Protein AF-A0A3A5ARG4-F1 (afdb_monomer)

Radius of gyration: 26.44 Å; Cα contacts (8 Å, |Δi|>4): 50; chains: 1; bounding box: 58×70×48 Å

Mean predicted aligned error: 15.29 Å

pLDDT: mean 79.71, std 22.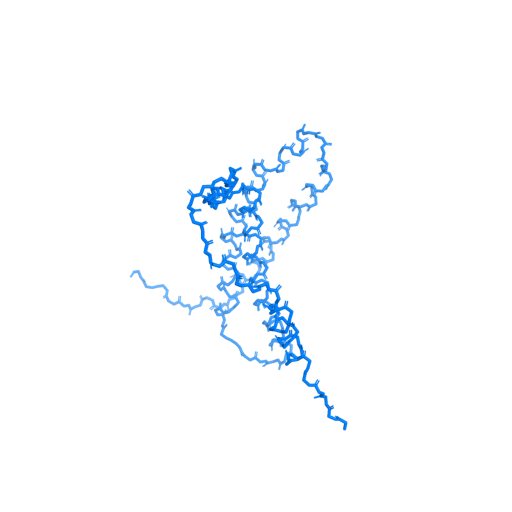42, range [33.16, 98.81]

Foldseek 3Di:
DDDDDPPVVVVVVVVVVPPDDDDDPDDDDDDDPPPDPPPPPPDDQDPVNVLVVLVVLVVVLVVLVVVVVVCVVVVHDDDLCSLQVSLVCCVVSVQVPSVVCCVPPPLVVCVVVVHCVVVSVVVVVVSVVSNVVSVVSNPPPPPPDDDDD

Solvent-accessible surface area (backbone atoms only — not comparable to full-atom values): 9416 Å² total; per-residue (Å²): 136,83,85,74,70,73,68,64,60,57,59,52,50,60,62,64,71,70,75,81,83,79,88,84,86,84,79,81,98,79,87,73,97,72,83,66,84,70,75,75,68,79,69,82,80,45,73,68,56,50,56,53,52,54,49,52,51,55,55,56,46,50,53,49,53,53,54,49,50,56,30,55,76,70,71,49,86,76,66,68,61,72,59,50,54,51,45,50,45,43,49,56,52,42,50,70,40,50,50,42,50,38,64,72,63,49,46,54,54,32,49,76,69,72,41,66,47,71,55,49,57,49,50,55,52,47,52,55,50,50,50,56,52,45,52,55,63,68,69,52,92,74,88,84,72,87,85,74,137

Sequence (149 aa):
MKISDSAATRRNFLIKSGSFVGLAALGGPALLPGCRPQAEKAGEVTATEDLMREHGVLQRLLLIFEDLEGKLNQGTKFAPELLVDPAYLIRTFIQDYHEKLEEDYVFPRFEKAGKLTGLVQVLRRQHEAGRKMIDFLQISPGSNGSGKP

Nearest PDB structures (foldseek):
  6znl-assembly1_n  TM=3.126E-01  e=9.753E+00  Sus scrofa
  5i7d-assembly1_A  TM=2.012E-01  e=7.291E+00  Homo sapiens

Structure (mmCIF, N/CA/C/O backbone):
data_AF-A0A3A5ARG4-F1
#
_entry.id   AF-A0A3A5ARG4-F1
#
loop_
_atom_site.group_PDB
_atom_site.id
_atom_site.type_symbol
_atom_site.label_atom_id
_atom_site.label_alt_id
_atom_site.label_comp_id
_atom_site.label_asym_id
_atom_site.label_entity_id
_atom_site.label_seq_id
_atom_site.pdbx_PDB_ins_code
_atom_site.Cartn_x
_atom_site.Cartn_y
_atom_site.Cartn_z
_atom_site.occupancy
_atom_site.B_iso_or_equiv
_atom_site.auth_seq_id
_atom_site.auth_comp_id
_atom_site.auth_asym_id
_atom_site.auth_atom_id
_atom_site.pdbx_PDB_model_num
ATOM 1 N N . MET A 1 1 ? -20.831 -39.184 19.133 1.00 40.12 1 MET A N 1
ATOM 2 C CA . MET A 1 1 ? -19.858 -39.550 18.082 1.00 40.12 1 MET A CA 1
ATOM 3 C C . MET A 1 1 ? -18.556 -38.827 18.402 1.00 40.12 1 MET A C 1
ATOM 5 O O . MET A 1 1 ? -18.534 -37.607 18.358 1.00 40.12 1 MET A O 1
ATOM 9 N N . LYS A 1 2 ? -17.544 -39.546 18.905 1.00 38.50 2 LYS A N 1
ATOM 10 C CA . LYS A 1 2 ? -16.273 -38.959 19.366 1.00 38.50 2 LYS A CA 1
ATOM 11 C C . LYS A 1 2 ? -15.363 -38.738 18.156 1.00 38.50 2 LYS A C 1
ATOM 13 O O . LYS A 1 2 ? -15.089 -39.695 17.437 1.00 38.50 2 LYS A O 1
ATOM 18 N N . ILE A 1 3 ? -14.917 -37.504 17.934 1.00 44.31 3 ILE A N 1
ATOM 19 C CA . ILE A 1 3 ? -13.908 -37.194 16.916 1.00 44.31 3 ILE A CA 1
ATOM 20 C C . ILE A 1 3 ? -12.563 -37.677 17.463 1.00 44.31 3 ILE A C 1
ATOM 22 O O . ILE A 1 3 ? -12.091 -37.192 18.487 1.00 44.31 3 ILE A O 1
ATOM 26 N N . SER A 1 4 ? -12.019 -38.713 16.827 1.00 48.66 4 SER A N 1
ATOM 27 C CA . SER A 1 4 ? -10.721 -39.292 17.162 1.00 48.66 4 SER A CA 1
ATOM 28 C C . SER A 1 4 ? -9.586 -38.430 16.606 1.00 48.66 4 SER A C 1
ATOM 30 O O . SER A 1 4 ? -9.681 -37.835 15.532 1.00 48.66 4 SER A O 1
ATOM 32 N N . ASP A 1 5 ? -8.524 -38.369 17.394 1.00 55.12 5 ASP A N 1
ATOM 33 C CA . ASP A 1 5 ? -7.408 -37.437 17.366 1.00 55.12 5 ASP A CA 1
ATOM 34 C C . ASP A 1 5 ? -6.474 -37.662 16.153 1.00 55.12 5 ASP A C 1
ATOM 36 O O . ASP A 1 5 ? -5.590 -38.526 16.136 1.00 55.12 5 ASP A O 1
ATOM 40 N N . SER A 1 6 ? -6.671 -36.883 15.085 1.00 57.44 6 SER A N 1
ATOM 41 C CA . SER A 1 6 ? -5.902 -36.977 13.829 1.00 57.44 6 SER A CA 1
ATOM 42 C C . SER A 1 6 ? -4.439 -36.496 13.961 1.00 57.44 6 SER A C 1
ATOM 44 O O . SER A 1 6 ? -3.599 -36.764 13.094 1.00 57.44 6 SER A O 1
ATOM 46 N N . ALA A 1 7 ? -4.094 -35.798 15.048 1.00 52.66 7 ALA A N 1
ATOM 47 C CA . ALA A 1 7 ? -2.738 -35.307 15.302 1.00 52.66 7 ALA A CA 1
ATOM 48 C C . ALA A 1 7 ? -1.809 -36.400 15.871 1.00 52.66 7 ALA A C 1
ATOM 50 O O . ALA A 1 7 ? -0.639 -36.481 15.487 1.00 52.66 7 ALA A O 1
ATOM 51 N N . ALA A 1 8 ? -2.336 -37.294 16.716 1.00 54.31 8 ALA A N 1
ATOM 52 C CA . ALA A 1 8 ? -1.569 -38.382 17.330 1.00 54.31 8 ALA A CA 1
ATOM 53 C C . ALA A 1 8 ? -1.117 -39.442 16.306 1.00 54.31 8 ALA A C 1
ATOM 55 O O . ALA A 1 8 ? -0.016 -39.988 16.399 1.00 54.31 8 ALA A O 1
ATOM 56 N N . THR A 1 9 ? -1.931 -39.681 15.275 1.00 61.66 9 THR A N 1
ATOM 57 C CA . THR A 1 9 ? -1.684 -40.716 14.255 1.00 61.66 9 THR A CA 1
ATOM 58 C C . THR A 1 9 ? -0.527 -40.351 13.312 1.00 61.66 9 THR A C 1
ATOM 60 O O . THR A 1 9 ? 0.252 -41.217 12.917 1.00 61.66 9 THR A O 1
ATOM 63 N N . ARG A 1 10 ? -0.347 -39.058 13.005 1.00 62.28 10 ARG A N 1
ATOM 64 C CA . ARG A 1 10 ? 0.712 -38.574 12.098 1.00 62.28 10 ARG A CA 1
ATOM 65 C C . ARG A 1 10 ? 2.103 -38.577 12.735 1.00 62.28 10 ARG A C 1
ATOM 67 O O . ARG A 1 10 ? 3.063 -38.991 12.091 1.00 62.28 10 ARG A O 1
ATOM 74 N N . ARG A 1 11 ? 2.214 -38.196 14.014 1.00 59.72 11 ARG A N 1
ATOM 75 C CA . ARG A 1 11 ? 3.483 -38.270 14.767 1.00 59.72 11 ARG A CA 1
ATOM 76 C C . ARG A 1 11 ? 3.973 -39.707 14.941 1.00 59.72 11 ARG A C 1
ATOM 78 O O . ARG A 1 11 ? 5.167 -39.960 14.828 1.00 59.72 11 ARG A O 1
ATOM 85 N N . ASN A 1 12 ? 3.059 -40.654 15.147 1.00 56.56 12 ASN A N 1
ATOM 86 C CA . ASN A 1 12 ? 3.428 -42.056 15.342 1.00 56.56 12 ASN A CA 1
ATOM 87 C C . ASN A 1 12 ? 3.890 -42.749 14.046 1.00 56.56 12 ASN A C 1
ATOM 89 O O . ASN A 1 12 ? 4.658 -43.705 14.109 1.00 56.56 12 ASN A O 1
ATOM 93 N N . PHE A 1 13 ? 3.456 -42.265 12.876 1.00 59.94 13 PHE A N 1
ATOM 94 C CA . PHE A 1 13 ? 3.911 -42.777 11.581 1.00 59.94 13 PHE A CA 1
ATOM 95 C C . PHE A 1 13 ? 5.384 -42.436 11.321 1.00 59.94 13 PHE A C 1
ATOM 97 O O . PHE A 1 13 ? 6.140 -43.325 10.952 1.00 59.94 13 PHE A O 1
ATOM 104 N N . LEU A 1 14 ? 5.812 -41.200 11.614 1.00 60.28 14 LEU A N 1
ATOM 105 C CA . LEU A 1 14 ? 7.210 -40.763 11.458 1.00 60.28 14 LEU A CA 1
ATOM 106 C C . LEU A 1 14 ? 8.171 -41.452 12.439 1.00 60.28 14 LEU A C 1
ATOM 108 O O . LEU A 1 14 ? 9.315 -41.729 12.094 1.00 60.28 14 LEU A O 1
ATOM 112 N N . ILE A 1 15 ? 7.702 -41.772 13.648 1.00 57.72 15 ILE A N 1
ATOM 113 C CA . ILE A 1 15 ? 8.504 -42.510 14.634 1.00 57.72 15 ILE A CA 1
ATOM 114 C C . ILE A 1 15 ? 8.635 -43.991 14.238 1.00 57.72 15 ILE A C 1
ATOM 116 O O . ILE A 1 15 ? 9.689 -44.589 14.439 1.00 57.72 15 ILE A O 1
ATOM 120 N N . LYS A 1 16 ? 7.600 -44.585 13.626 1.00 52.56 16 LYS A N 1
ATOM 121 C CA . LYS A 1 16 ? 7.622 -45.993 13.195 1.00 52.56 16 LYS A CA 1
ATOM 122 C C . LYS A 1 16 ? 8.332 -46.233 11.860 1.00 52.56 16 LYS A C 1
ATOM 124 O O . LYS A 1 16 ? 8.833 -47.333 11.659 1.00 52.56 16 LYS A O 1
ATOM 129 N N . SER A 1 17 ? 8.418 -45.244 10.970 1.00 51.88 17 SER A N 1
ATOM 130 C CA . SER A 1 17 ? 9.178 -45.358 9.714 1.00 51.88 17 SER A CA 1
ATOM 131 C C . SER A 1 17 ? 10.675 -45.046 9.863 1.00 51.88 17 SER A C 1
ATOM 133 O O . SER A 1 17 ? 11.446 -45.346 8.958 1.00 51.88 17 SER A O 1
ATOM 135 N N . GLY A 1 18 ? 11.108 -44.511 11.011 1.00 51.50 18 GLY A N 1
ATOM 136 C CA . GLY A 1 18 ? 12.509 -44.171 11.296 1.00 51.50 18 GLY A CA 1
ATOM 137 C C . GLY A 1 18 ? 13.363 -45.288 11.912 1.00 51.50 18 GLY A C 1
ATOM 138 O O . GLY A 1 18 ? 14.484 -45.021 12.331 1.00 51.50 18 GLY A O 1
ATOM 139 N N . SER A 1 19 ? 12.864 -46.524 12.009 1.00 53.44 19 SER A N 1
ATOM 140 C CA . SER A 1 19 ? 13.589 -47.649 12.625 1.00 53.44 19 SER A CA 1
ATOM 141 C C . SER A 1 19 ? 13.842 -48.782 11.633 1.00 53.44 19 SER A C 1
ATOM 143 O O . SER A 1 19 ? 13.309 -49.869 11.800 1.00 53.44 19 SER A O 1
ATOM 145 N N . PHE A 1 20 ? 14.650 -48.530 10.599 1.00 51.03 20 PHE A N 1
ATOM 146 C CA . PHE A 1 20 ? 15.363 -49.569 9.842 1.00 51.03 20 PHE A CA 1
ATOM 147 C C . PHE A 1 20 ? 16.548 -48.954 9.074 1.00 51.03 20 PHE A C 1
ATOM 149 O O . PHE A 1 20 ? 16.446 -48.722 7.881 1.00 51.03 20 PHE A O 1
ATOM 156 N N . VAL A 1 21 ? 17.667 -48.688 9.760 1.00 50.19 21 VAL A N 1
ATOM 157 C CA . VAL A 1 21 ? 19.022 -49.103 9.330 1.00 50.19 21 VAL A CA 1
ATOM 158 C C . VAL A 1 21 ? 19.854 -49.260 10.602 1.00 50.19 21 VAL A C 1
ATOM 160 O O . VAL A 1 21 ? 20.217 -48.289 11.263 1.00 50.19 21 VAL A O 1
ATOM 163 N N . GLY A 1 22 ? 20.093 -50.515 10.973 1.00 44.12 22 GLY A N 1
ATOM 164 C CA . GLY A 1 22 ? 20.964 -50.889 12.074 1.00 44.12 22 GLY A CA 1
ATOM 165 C C . GLY A 1 22 ? 22.445 -50.812 11.697 1.00 44.12 22 GLY A C 1
ATOM 166 O O . GLY A 1 22 ? 22.836 -51.104 10.574 1.00 44.12 22 GLY A O 1
ATOM 167 N N . LEU A 1 23 ? 23.239 -50.422 12.691 1.00 47.75 23 LEU A N 1
ATOM 168 C CA . LEU A 1 23 ? 24.526 -51.002 13.078 1.00 47.75 23 LEU A CA 1
ATOM 169 C C . LEU A 1 23 ? 25.434 -51.556 11.956 1.00 47.75 23 LEU A C 1
ATOM 171 O O . LEU A 1 23 ? 25.442 -52.750 11.674 1.00 47.75 23 LEU A O 1
ATOM 175 N N . ALA A 1 24 ? 26.318 -50.698 11.446 1.00 43.06 24 ALA A N 1
ATOM 176 C CA . ALA A 1 24 ? 27.608 -51.098 10.883 1.00 43.06 24 ALA A CA 1
ATOM 177 C C . ALA A 1 24 ? 28.707 -50.192 11.460 1.00 43.06 24 ALA A C 1
ATOM 179 O O . ALA A 1 24 ? 29.319 -49.382 10.771 1.00 43.06 24 ALA A O 1
ATOM 180 N N . ALA A 1 25 ? 28.923 -50.291 12.772 1.00 47.91 25 ALA A N 1
ATOM 181 C CA . ALA A 1 25 ? 30.177 -49.871 13.377 1.00 47.91 25 ALA A CA 1
ATOM 182 C C . ALA A 1 25 ? 31.100 -51.090 13.359 1.00 47.91 25 ALA A C 1
ATOM 184 O O . ALA A 1 25 ? 30.793 -52.054 14.050 1.00 47.91 25 ALA A O 1
ATOM 185 N N . LEU A 1 26 ? 32.146 -51.062 12.524 1.00 50.12 26 LEU A N 1
ATOM 186 C CA . LEU A 1 26 ? 33.480 -51.662 12.719 1.00 50.12 26 LEU A CA 1
ATOM 187 C C . LEU A 1 26 ? 34.265 -51.575 11.390 1.00 50.12 26 LEU A C 1
ATOM 189 O O . LEU A 1 26 ? 34.184 -52.473 10.557 1.00 50.12 26 LEU A O 1
ATOM 193 N N . GLY A 1 27 ? 35.039 -50.497 11.197 1.00 41.66 27 GLY A N 1
ATOM 194 C CA . GLY A 1 27 ? 36.080 -50.443 10.158 1.00 41.66 27 GLY A CA 1
ATOM 195 C C . GLY A 1 27 ? 36.368 -49.059 9.562 1.00 41.66 27 GLY A C 1
ATOM 196 O O . GLY A 1 27 ? 35.701 -48.673 8.618 1.00 41.66 27 GLY A O 1
ATOM 197 N N . GLY A 1 28 ? 37.388 -48.370 10.095 1.00 42.66 28 GLY A N 1
ATOM 198 C CA . GLY A 1 28 ? 38.364 -47.516 9.379 1.00 42.66 28 GLY A CA 1
ATOM 199 C C . GLY A 1 28 ? 37.901 -46.320 8.508 1.00 42.66 28 GLY A C 1
ATOM 200 O O . GLY A 1 28 ? 37.076 -46.480 7.617 1.00 42.66 28 GLY A O 1
ATOM 201 N N . PRO A 1 29 ? 38.499 -45.117 8.654 1.00 52.31 29 PRO A N 1
ATOM 202 C CA . PRO A 1 29 ? 38.083 -43.920 7.925 1.00 52.31 29 PRO A CA 1
ATOM 203 C C . PRO A 1 29 ? 38.745 -43.860 6.542 1.00 52.31 29 PRO A C 1
ATOM 205 O O . PRO A 1 29 ? 39.853 -43.346 6.413 1.00 52.31 29 PRO A O 1
ATOM 208 N N . ALA A 1 30 ? 38.095 -44.364 5.491 1.00 49.53 30 ALA A N 1
ATOM 209 C CA . ALA A 1 30 ? 38.553 -44.107 4.126 1.00 49.53 30 ALA A CA 1
ATOM 210 C C . ALA A 1 30 ? 37.449 -44.341 3.074 1.00 49.53 30 ALA A C 1
ATOM 212 O O . ALA A 1 30 ? 36.868 -45.416 3.010 1.00 49.53 30 ALA A O 1
ATOM 213 N N . LEU A 1 31 ? 37.280 -43.349 2.186 1.00 50.41 31 LEU A N 1
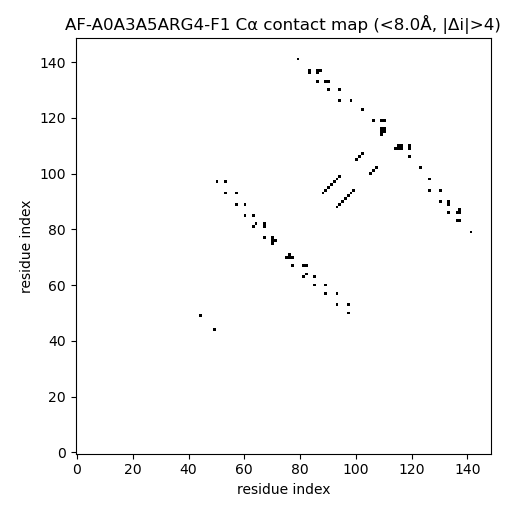ATOM 214 C CA . LEU A 1 31 ? 36.734 -43.458 0.818 1.00 50.41 31 LEU A CA 1
ATOM 215 C C . LEU A 1 31 ? 35.212 -43.349 0.587 1.00 50.41 31 LEU A C 1
ATOM 217 O O . LEU A 1 31 ? 34.641 -44.133 -0.164 1.00 50.41 31 LEU A O 1
ATOM 221 N N . LEU A 1 32 ? 34.584 -42.264 1.055 1.00 49.47 32 LEU A N 1
ATOM 222 C CA . LEU A 1 32 ? 33.483 -41.645 0.295 1.00 49.47 32 LEU A CA 1
ATOM 223 C C . LEU A 1 32 ? 33.924 -40.252 -0.191 1.00 49.47 32 LEU A C 1
ATOM 225 O O . LEU A 1 32 ? 33.884 -39.295 0.588 1.00 49.47 32 LEU A O 1
ATOM 229 N N . PRO A 1 33 ? 34.364 -40.094 -1.455 1.00 50.06 33 PRO A N 1
ATOM 230 C CA . PRO A 1 33 ? 34.658 -38.788 -2.024 1.00 50.06 33 PRO A CA 1
ATOM 231 C C . PRO A 1 33 ? 33.321 -38.128 -2.379 1.00 50.06 33 PRO A C 1
ATOM 233 O O . PRO A 1 33 ? 32.847 -38.229 -3.503 1.00 50.06 33 PRO A O 1
ATOM 236 N N . GLY A 1 34 ? 32.655 -37.512 -1.402 1.00 47.59 34 GLY A N 1
ATOM 237 C CA . GLY A 1 34 ? 31.357 -36.884 -1.669 1.00 47.59 34 GLY A CA 1
ATOM 238 C C . GLY A 1 34 ? 30.710 -36.164 -0.495 1.00 47.59 34 GLY A C 1
ATOM 239 O O . GLY A 1 34 ? 30.124 -35.108 -0.694 1.00 47.59 34 GLY A O 1
ATOM 240 N N . CYS A 1 35 ? 30.872 -36.642 0.740 1.00 44.00 35 CYS A N 1
AT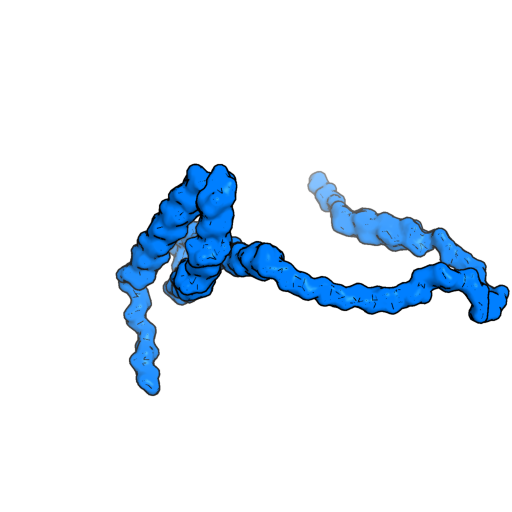OM 241 C CA . CYS A 1 35 ? 30.356 -35.930 1.912 1.00 44.00 35 CYS A CA 1
ATOM 242 C C . CYS A 1 35 ? 31.391 -34.942 2.455 1.00 44.00 35 CYS A C 1
ATOM 244 O O . CYS A 1 35 ? 31.950 -35.123 3.534 1.00 44.00 35 CYS A O 1
ATOM 246 N N . ARG A 1 36 ? 31.627 -33.855 1.715 1.00 51.97 36 ARG A N 1
ATOM 247 C CA . ARG A 1 36 ? 31.951 -32.597 2.393 1.00 51.97 36 ARG A CA 1
ATOM 248 C C . ARG A 1 36 ? 30.622 -32.058 2.921 1.00 51.97 36 ARG A C 1
ATOM 250 O O . ARG A 1 36 ? 29.704 -31.935 2.112 1.00 51.97 36 ARG A O 1
ATOM 257 N N . PRO A 1 37 ? 30.479 -31.724 4.215 1.00 48.28 37 PRO A N 1
ATOM 258 C CA . PRO A 1 37 ? 29.433 -30.802 4.612 1.00 48.28 37 PRO A CA 1
ATOM 259 C C . PRO A 1 37 ? 29.752 -29.491 3.895 1.00 48.28 37 PRO A C 1
ATOM 261 O O . PRO A 1 37 ? 30.601 -28.710 4.324 1.00 48.28 37 PRO A O 1
ATOM 264 N N . GLN A 1 38 ? 29.147 -29.295 2.725 1.00 49.94 38 GLN A N 1
ATOM 265 C CA . GLN A 1 38 ? 29.004 -27.967 2.180 1.00 49.94 38 GLN A CA 1
ATOM 266 C C . GLN A 1 38 ? 28.151 -27.263 3.222 1.00 49.94 38 GLN A C 1
ATOM 268 O O . GLN A 1 38 ? 26.971 -27.566 3.370 1.00 49.94 38 GLN A O 1
ATOM 273 N N . ALA A 1 39 ? 28.781 -26.409 4.025 1.00 51.19 39 ALA A N 1
ATOM 274 C CA . ALA A 1 39 ? 28.043 -25.365 4.695 1.00 51.19 39 ALA A CA 1
ATOM 275 C C . ALA A 1 39 ? 27.301 -24.657 3.563 1.00 51.19 39 ALA A C 1
ATOM 277 O O . ALA A 1 39 ? 27.931 -23.956 2.766 1.00 51.19 39 ALA A O 1
ATOM 278 N N . GLU A 1 40 ? 26.009 -24.956 3.407 1.00 52.84 40 GLU A N 1
ATOM 279 C CA . GLU A 1 40 ? 25.126 -24.145 2.594 1.00 52.84 40 GLU A CA 1
ATOM 280 C C . GLU A 1 40 ? 25.311 -22.747 3.154 1.00 52.84 40 GLU A C 1
ATOM 282 O O . GLU A 1 40 ? 24.912 -22.446 4.281 1.00 52.84 40 GLU A O 1
ATOM 287 N N . LYS A 1 41 ? 26.055 -21.913 2.424 1.00 55.94 41 LYS A N 1
ATOM 288 C CA . LYS A 1 41 ? 26.035 -20.493 2.701 1.00 55.94 41 LYS A CA 1
ATOM 289 C C . LYS A 1 41 ? 24.573 -20.147 2.530 1.00 55.94 41 LYS A C 1
ATOM 291 O O . LYS A 1 41 ? 24.082 -20.278 1.411 1.00 55.94 41 LYS A O 1
ATOM 296 N N . ALA A 1 42 ? 23.895 -19.830 3.634 1.00 58.31 42 ALA A N 1
ATOM 297 C CA . ALA A 1 42 ? 22.556 -19.271 3.596 1.00 58.31 42 ALA A CA 1
ATOM 298 C C . ALA A 1 42 ? 22.562 -18.260 2.447 1.00 58.31 42 ALA A C 1
ATOM 300 O O . ALA A 1 42 ? 23.383 -17.338 2.459 1.00 58.31 42 ALA A O 1
ATOM 301 N N . GLY A 1 43 ? 21.818 -18.581 1.385 1.00 68.31 43 GLY A N 1
ATOM 302 C CA . GLY A 1 43 ? 21.947 -17.901 0.103 1.00 68.31 43 GLY A CA 1
ATOM 303 C C . GLY A 1 43 ? 21.771 -16.403 0.300 1.00 68.31 43 GLY A C 1
ATOM 304 O O . GLY A 1 43 ? 20.964 -15.978 1.127 1.00 68.31 43 GLY A O 1
ATOM 305 N N . GLU A 1 44 ? 22.554 -15.606 -0.422 1.00 83.19 44 GLU A N 1
ATOM 306 C CA . GLU A 1 44 ? 22.344 -14.162 -0.464 1.00 83.19 44 GLU A CA 1
ATOM 307 C C . GLU A 1 44 ? 20.892 -13.897 -0.889 1.00 83.19 44 GLU A C 1
ATOM 309 O O . GLU A 1 44 ? 20.434 -14.423 -1.907 1.00 83.19 44 GLU A O 1
ATOM 314 N N . VAL A 1 45 ? 20.152 -13.148 -0.069 1.00 85.38 45 VAL A N 1
ATOM 315 C CA . VAL A 1 45 ? 18.742 -12.840 -0.332 1.00 85.38 45 VAL A CA 1
ATOM 316 C C . VAL A 1 45 ? 18.680 -12.027 -1.616 1.00 85.38 45 VAL A C 1
ATOM 318 O O . VAL A 1 45 ? 19.296 -10.968 -1.725 1.00 85.38 45 VAL A O 1
ATOM 321 N N . THR A 1 46 ? 17.960 -12.537 -2.613 1.00 92.12 46 THR A N 1
ATOM 322 C CA . THR A 1 46 ? 17.838 -11.831 -3.893 1.00 92.12 46 THR A CA 1
ATOM 323 C C . THR A 1 46 ? 16.956 -10.594 -3.738 1.00 92.12 46 THR A C 1
ATOM 325 O O . THR A 1 46 ? 16.037 -10.593 -2.924 1.00 92.12 46 THR A O 1
ATOM 328 N N . ALA A 1 47 ? 17.154 -9.569 -4.572 1.00 90.44 47 ALA A N 1
ATOM 329 C CA . ALA A 1 47 ? 16.314 -8.366 -4.545 1.00 90.44 47 ALA A CA 1
ATOM 330 C C . ALA A 1 47 ? 14.815 -8.679 -4.717 1.00 90.44 47 ALA A C 1
ATOM 332 O O . ALA A 1 47 ? 13.967 -8.048 -4.101 1.00 90.44 47 ALA A O 1
ATOM 333 N N . THR A 1 48 ? 14.476 -9.680 -5.536 1.00 90.69 48 THR A N 1
ATOM 334 C CA . THR A 1 48 ? 13.084 -10.119 -5.701 1.00 90.69 48 THR A CA 1
ATOM 335 C C . THR A 1 48 ? 12.561 -10.830 -4.456 1.00 90.69 48 THR A C 1
ATOM 337 O O . THR A 1 48 ? 11.406 -10.643 -4.096 1.00 90.69 48 THR A O 1
ATOM 340 N N . GLU A 1 49 ? 13.386 -11.632 -3.783 1.00 93.75 49 GLU A N 1
ATOM 341 C CA . GLU A 1 49 ? 12.990 -12.254 -2.518 1.00 93.75 49 GLU A CA 1
ATOM 342 C C . GLU A 1 49 ? 12.787 -11.205 -1.421 1.00 93.75 49 GLU A C 1
ATOM 344 O O . GLU A 1 49 ? 11.806 -11.291 -0.688 1.00 93.75 49 GLU A O 1
ATOM 349 N N . ASP A 1 50 ? 13.661 -10.202 -1.339 1.00 93.69 50 ASP A N 1
ATOM 350 C CA . ASP A 1 50 ? 13.527 -9.094 -0.393 1.00 93.69 50 ASP A CA 1
ATOM 351 C C . ASP A 1 50 ? 12.224 -8.316 -0.634 1.00 93.69 50 ASP A C 1
ATOM 353 O O . ASP A 1 50 ? 11.408 -8.172 0.276 1.00 93.69 50 ASP A O 1
ATOM 357 N N . LEU A 1 51 ? 11.929 -7.995 -1.899 1.00 93.06 51 LEU A N 1
ATOM 358 C CA . LEU A 1 51 ? 10.666 -7.375 -2.310 1.00 93.06 51 LEU A CA 1
ATOM 359 C C . LEU A 1 51 ? 9.440 -8.212 -1.888 1.00 93.06 51 LEU A C 1
ATOM 361 O O . LEU A 1 51 ? 8.424 -7.684 -1.432 1.00 93.06 51 LEU A O 1
ATOM 365 N N . MET A 1 52 ? 9.522 -9.540 -1.988 1.00 95.38 52 MET A N 1
ATOM 366 C CA . MET A 1 52 ? 8.444 -10.431 -1.541 1.00 95.38 52 MET A CA 1
ATOM 367 C C . MET A 1 52 ? 8.351 -10.548 -0.011 1.00 95.38 52 MET A C 1
ATOM 369 O O . MET A 1 52 ? 7.262 -10.776 0.522 1.00 95.38 52 MET A O 1
ATOM 373 N N . ARG A 1 53 ? 9.453 -10.381 0.727 1.00 95.88 53 ARG A N 1
ATOM 374 C CA . ARG A 1 53 ? 9.425 -10.317 2.198 1.00 95.88 53 ARG A CA 1
ATOM 375 C C . ARG A 1 53 ? 8.715 -9.053 2.675 1.00 95.88 53 ARG A C 1
ATOM 377 O O . ARG A 1 53 ? 7.925 -9.135 3.618 1.00 95.88 53 ARG A O 1
ATOM 384 N N . GLU A 1 54 ? 8.929 -7.932 1.991 1.00 96.25 54 GLU A N 1
ATOM 385 C CA . GLU A 1 54 ? 8.238 -6.660 2.238 1.00 96.25 54 GLU A CA 1
ATOM 386 C C . GLU A 1 54 ? 6.722 -6.787 1.993 1.00 96.25 54 GLU A C 1
ATOM 388 O O . GLU A 1 54 ? 5.926 -6.382 2.844 1.00 96.25 54 GLU A O 1
ATOM 393 N N . HIS A 1 55 ? 6.300 -7.499 0.939 1.00 96.62 55 HIS A N 1
ATOM 394 C CA . HIS A 1 55 ? 4.888 -7.870 0.744 1.00 96.62 55 HIS A CA 1
ATOM 395 C C . HIS A 1 55 ? 4.312 -8.662 1.929 1.00 96.62 55 HIS A C 1
ATOM 397 O O . HIS A 1 55 ? 3.155 -8.478 2.314 1.00 96.62 55 HIS A O 1
ATOM 403 N N . GLY A 1 56 ? 5.113 -9.530 2.550 1.00 97.44 56 GLY A N 1
ATOM 404 C CA . GLY A 1 56 ? 4.711 -10.255 3.754 1.00 97.44 56 GLY A CA 1
ATOM 405 C C . GLY A 1 56 ? 4.435 -9.337 4.953 1.00 97.44 56 GLY A C 1
ATOM 406 O O . GLY A 1 56 ? 3.648 -9.697 5.830 1.00 97.44 56 GLY A O 1
ATOM 407 N N . VAL A 1 57 ? 5.058 -8.157 5.027 1.00 97.56 57 VAL A N 1
ATOM 408 C CA . VAL A 1 57 ? 4.731 -7.143 6.046 1.00 97.56 57 VAL A CA 1
ATOM 409 C C . VAL A 1 57 ? 3.349 -6.559 5.770 1.00 97.56 57 VAL A C 1
ATOM 411 O O . VAL A 1 57 ? 2.507 -6.583 6.666 1.00 97.56 57 VAL A O 1
ATOM 414 N N . LEU A 1 58 ? 3.075 -6.142 4.528 1.00 97.50 58 LEU A N 1
ATOM 415 C CA . LEU A 1 58 ? 1.754 -5.646 4.124 1.00 97.50 58 LEU A CA 1
ATOM 416 C C . LEU A 1 58 ? 0.647 -6.659 4.442 1.00 97.50 58 LEU A C 1
ATOM 418 O O . LEU A 1 58 ? -0.352 -6.301 5.061 1.00 97.50 58 LEU A O 1
ATOM 422 N N . GLN A 1 59 ? 0.846 -7.936 4.103 1.00 98.12 59 GLN A N 1
ATOM 423 C CA . GLN A 1 59 ? -0.133 -8.989 4.392 1.00 98.12 59 GLN A CA 1
ATOM 424 C C . GLN A 1 59 ? -0.473 -9.089 5.884 1.00 98.12 59 GLN A C 1
ATOM 426 O O . GLN A 1 59 ? -1.640 -9.223 6.237 1.00 98.12 59 GLN A O 1
ATOM 431 N N . ARG A 1 60 ? 0.521 -8.986 6.776 1.00 98.19 60 ARG A N 1
ATOM 432 C CA . ARG A 1 60 ? 0.282 -9.035 8.228 1.00 98.19 60 ARG A CA 1
ATOM 433 C C . ARG A 1 60 ? -0.453 -7.801 8.740 1.00 98.19 60 ARG A C 1
ATOM 435 O O . ARG A 1 60 ? -1.257 -7.932 9.654 1.00 98.19 60 ARG A O 1
ATOM 442 N N . LEU A 1 61 ? -0.210 -6.630 8.152 1.00 97.75 61 LEU A N 1
ATOM 443 C CA . LEU A 1 61 ? -0.942 -5.409 8.500 1.00 97.75 61 LEU A CA 1
ATOM 444 C C . LEU A 1 61 ? -2.410 -5.502 8.085 1.00 97.75 61 LEU A C 1
ATOM 446 O O . LEU A 1 61 ? -3.282 -5.116 8.856 1.00 97.75 61 LEU A O 1
ATOM 450 N N . LEU A 1 62 ? -2.696 -6.079 6.916 1.00 97.19 62 LEU A N 1
ATOM 451 C CA . LEU A 1 62 ? -4.070 -6.290 6.454 1.00 97.19 62 LEU A CA 1
ATOM 452 C C . LEU A 1 62 ? -4.871 -7.217 7.380 1.00 97.19 62 LEU A C 1
ATOM 454 O O . LEU A 1 62 ? -6.048 -6.954 7.605 1.00 97.19 62 LEU A O 1
ATOM 458 N N . LEU A 1 63 ? -4.235 -8.219 7.997 1.00 98.25 63 LEU A N 1
ATOM 459 C CA . LEU A 1 63 ? -4.892 -9.066 9.005 1.00 98.25 63 LEU A CA 1
ATOM 460 C C . LEU A 1 63 ? -5.341 -8.279 10.247 1.00 98.25 63 LEU A C 1
ATOM 462 O O . LEU A 1 63 ? -6.331 -8.642 10.878 1.00 98.25 63 LEU A O 1
ATOM 466 N N . ILE A 1 64 ? -4.639 -7.198 10.606 1.00 97.38 64 ILE A N 1
ATOM 467 C CA . ILE A 1 64 ? -5.063 -6.322 11.708 1.00 97.38 64 ILE A CA 1
ATOM 468 C C . ILE A 1 64 ? -6.340 -5.578 11.310 1.00 97.38 64 ILE A C 1
ATOM 470 O O . ILE A 1 64 ? -7.292 -5.545 12.085 1.00 97.38 64 ILE A O 1
ATOM 474 N N . PHE A 1 65 ? -6.395 -5.024 10.096 1.00 96.62 65 PHE A N 1
ATOM 475 C CA . PHE A 1 65 ? -7.596 -4.343 9.604 1.00 96.62 65 PHE A CA 1
ATOM 476 C C . PHE A 1 65 ? -8.797 -5.289 9.474 1.00 96.62 65 PHE A C 1
ATOM 478 O O . PHE A 1 65 ? -9.906 -4.885 9.808 1.00 96.62 65 PHE A O 1
ATOM 485 N N . GLU A 1 66 ? -8.583 -6.542 9.069 1.00 97.88 66 GLU A N 1
ATOM 486 C CA . GLU A 1 66 ? -9.633 -7.570 9.014 1.00 97.88 66 GLU A CA 1
ATOM 487 C C . GLU A 1 66 ? -10.211 -7.881 10.411 1.00 97.88 66 GLU A C 1
ATOM 489 O O . GLU A 1 66 ? -11.428 -7.931 10.599 1.00 97.88 66 GLU A O 1
ATOM 494 N N . ASP A 1 67 ? -9.358 -8.010 11.433 1.00 97.75 67 ASP A N 1
ATOM 495 C CA . ASP A 1 67 ? -9.812 -8.173 12.821 1.00 97.75 67 ASP A CA 1
ATOM 496 C C . ASP A 1 67 ? -10.578 -6.935 13.332 1.00 97.75 67 ASP A C 1
ATOM 498 O O . ASP A 1 67 ? -11.610 -7.060 14.003 1.00 97.75 67 ASP A O 1
ATOM 502 N N . LEU A 1 68 ? -10.119 -5.727 12.984 1.00 96.62 68 LEU A N 1
ATOM 503 C CA . LEU A 1 68 ? -10.812 -4.484 13.334 1.00 96.62 68 LEU A CA 1
ATOM 504 C C . LEU A 1 68 ? -12.173 -4.352 12.651 1.00 96.62 68 LEU A C 1
ATOM 506 O O . LEU A 1 68 ? -13.130 -3.935 13.301 1.00 96.62 68 LEU A O 1
ATOM 510 N N . GLU A 1 69 ? -12.288 -4.737 11.381 1.00 96.88 69 GLU A N 1
ATOM 511 C CA . GLU A 1 69 ? -13.569 -4.813 10.676 1.00 96.88 69 GLU A CA 1
ATOM 512 C C . GLU A 1 69 ? -14.541 -5.737 11.425 1.00 96.88 69 GLU A C 1
ATOM 514 O O . GLU A 1 69 ? -15.684 -5.360 11.703 1.00 96.88 69 GLU A O 1
ATOM 519 N N . GLY A 1 70 ? -14.070 -6.916 11.844 1.00 97.81 70 GLY A N 1
ATOM 520 C CA . GLY A 1 70 ? -14.845 -7.849 12.659 1.00 97.81 70 GLY A CA 1
ATOM 521 C C . GLY A 1 70 ? -15.347 -7.227 13.966 1.00 97.81 70 GLY A C 1
ATOM 522 O O . GLY A 1 70 ? -16.527 -7.362 14.305 1.00 97.81 70 GLY A O 1
ATOM 523 N N . LYS A 1 71 ? -14.484 -6.497 14.683 1.00 97.25 71 LYS A N 1
ATOM 524 C CA . LYS A 1 71 ? -14.849 -5.787 15.922 1.00 97.25 71 LYS A CA 1
ATOM 525 C C . LYS A 1 71 ? -15.857 -4.667 15.676 1.00 97.25 71 LYS A C 1
ATOM 527 O O . LYS A 1 71 ? -16.824 -4.567 16.433 1.00 97.25 71 LYS A O 1
ATOM 532 N N . LEU A 1 72 ? -15.673 -3.871 14.619 1.00 95.56 72 LEU A N 1
ATOM 533 C CA . LEU A 1 72 ? -16.594 -2.799 14.225 1.00 95.56 72 LEU A CA 1
ATOM 534 C C . LEU A 1 72 ? -17.995 -3.345 13.942 1.00 95.56 72 LEU A C 1
ATOM 536 O O . LEU A 1 72 ? -18.970 -2.837 14.494 1.00 95.56 72 LEU A O 1
ATOM 540 N N . ASN A 1 73 ? -18.089 -4.427 13.168 1.00 97.56 73 ASN A N 1
ATOM 541 C CA . ASN A 1 73 ? -19.360 -5.072 12.831 1.00 97.56 73 ASN A CA 1
ATOM 542 C C . ASN A 1 73 ? -20.098 -5.627 14.060 1.00 97.56 73 ASN A C 1
ATOM 544 O O . ASN A 1 73 ? -21.325 -5.707 14.072 1.00 97.56 73 ASN A O 1
ATOM 548 N N . GLN A 1 74 ? -19.361 -5.987 15.113 1.00 97.69 74 GLN A N 1
ATOM 549 C CA . GLN A 1 74 ? -19.915 -6.470 16.381 1.00 97.69 74 GLN A CA 1
ATOM 550 C C . GLN A 1 74 ? -20.192 -5.343 17.391 1.00 97.69 74 GLN A C 1
ATOM 552 O O . GLN A 1 74 ? -20.680 -5.615 18.487 1.00 97.69 74 GLN A O 1
ATOM 557 N N . GLY A 1 75 ? -19.848 -4.089 17.076 1.00 96.88 75 GLY A N 1
ATOM 558 C CA . GLY A 1 75 ? -19.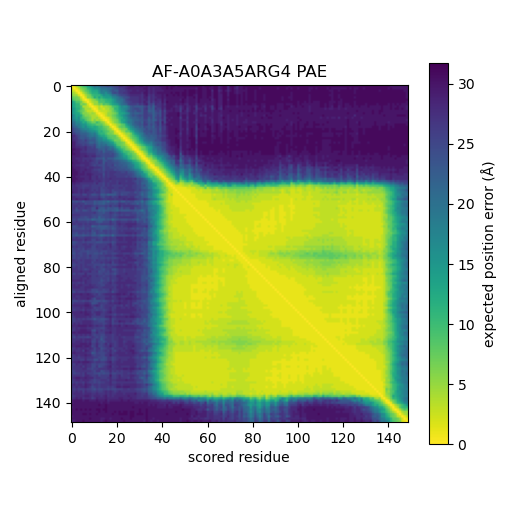901 -2.976 18.029 1.00 96.88 75 GLY A CA 1
ATOM 559 C C . GLY A 1 75 ? -18.898 -3.106 19.184 1.00 96.88 75 GLY A C 1
ATOM 560 O O . GLY A 1 75 ? -19.067 -2.481 20.234 1.00 96.88 75 GLY A O 1
ATOM 561 N N . THR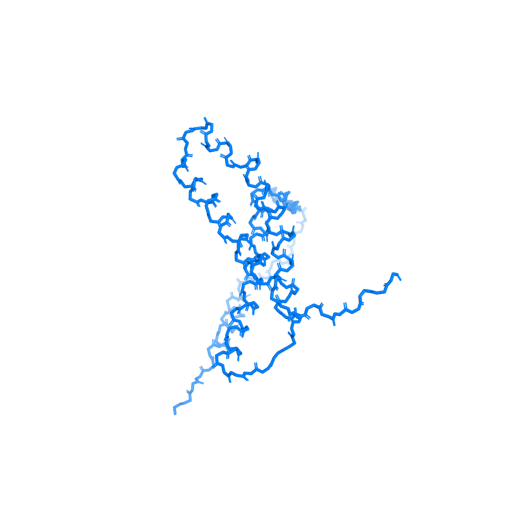 A 1 76 ? -17.858 -3.927 19.015 1.00 97.31 76 THR A N 1
ATOM 562 C CA . THR A 1 76 ? -16.808 -4.130 20.016 1.00 97.31 76 THR A CA 1
ATOM 563 C C . THR A 1 76 ? -15.837 -2.958 19.982 1.00 97.31 76 THR A C 1
ATOM 565 O O . THR A 1 76 ? -15.285 -2.618 18.938 1.00 97.31 76 THR A O 1
ATOM 568 N N . LYS A 1 77 ? -15.599 -2.340 21.142 1.00 95.38 77 LYS A N 1
ATOM 569 C CA . LYS A 1 77 ? -14.627 -1.249 21.268 1.00 95.38 77 LYS A CA 1
ATOM 570 C C . LYS A 1 77 ? -13.198 -1.773 21.139 1.00 95.38 77 LYS A C 1
ATOM 572 O O . LYS A 1 77 ? -12.881 -2.859 21.617 1.00 95.38 77 LYS A O 1
ATOM 577 N N . PHE A 1 78 ? -12.328 -0.953 20.570 1.00 95.25 78 PHE A N 1
ATOM 578 C CA . PHE A 1 78 ? -10.896 -1.207 20.486 1.00 95.25 78 PHE A CA 1
ATOM 579 C C . PHE A 1 78 ? -10.113 0.096 20.654 1.00 95.25 78 PHE A C 1
ATOM 581 O O . PHE A 1 78 ? -10.663 1.190 20.526 1.00 95.25 78 PHE A O 1
ATOM 588 N N . ALA A 1 79 ? -8.836 -0.048 20.989 1.00 94.25 79 ALA A N 1
ATOM 589 C CA . ALA A 1 79 ? -7.891 1.050 21.123 1.00 94.25 79 ALA A CA 1
ATOM 590 C C . ALA A 1 79 ? -7.645 1.711 19.745 1.00 94.25 79 ALA A C 1
ATOM 592 O O . ALA A 1 79 ? -7.334 0.976 18.802 1.00 94.25 79 ALA A O 1
ATOM 593 N N . PRO A 1 80 ? -7.794 3.045 19.589 1.00 91.00 80 PRO A N 1
ATOM 594 C CA . PRO A 1 80 ? -7.595 3.739 18.309 1.00 91.00 80 PRO A CA 1
ATOM 595 C C . PRO A 1 80 ? -6.235 3.468 17.652 1.00 91.00 80 PRO A C 1
ATOM 597 O O . PRO A 1 80 ? -6.136 3.419 16.428 1.00 91.00 80 PRO A O 1
ATOM 600 N N . GLU A 1 81 ? -5.205 3.232 18.460 1.00 92.44 81 GLU A N 1
ATOM 601 C CA . GLU A 1 81 ? -3.835 2.925 18.040 1.00 92.44 81 GLU A CA 1
ATOM 602 C C . GLU A 1 81 ? -3.779 1.678 17.146 1.00 92.44 81 GLU A C 1
ATOM 604 O O . GLU A 1 81 ? -2.990 1.623 16.206 1.00 92.44 81 GLU A O 1
ATOM 609 N N . LEU A 1 82 ? -4.686 0.712 17.352 1.00 93.44 82 LEU A N 1
ATOM 610 C CA . LEU A 1 82 ? -4.769 -0.486 16.510 1.00 93.44 82 LEU A CA 1
ATOM 611 C C . LEU A 1 82 ? -5.149 -0.166 15.059 1.00 93.44 82 LEU A C 1
ATOM 613 O O . LEU A 1 82 ? -4.855 -0.968 14.179 1.00 93.44 82 LEU A O 1
ATOM 617 N N . LEU A 1 83 ? -5.795 0.977 14.806 1.00 93.12 83 LEU A N 1
ATOM 618 C CA . LEU A 1 83 ? -6.093 1.466 13.459 1.00 93.12 83 LEU A CA 1
ATOM 619 C C . LEU A 1 83 ? -4.983 2.395 12.945 1.00 93.12 83 LEU A C 1
ATOM 621 O O . LEU A 1 83 ? -4.579 2.295 11.786 1.00 93.12 83 LEU A O 1
ATOM 625 N N . VAL A 1 84 ? -4.499 3.297 13.804 1.00 92.19 84 VAL A N 1
ATOM 626 C CA . VAL A 1 84 ? -3.557 4.363 13.429 1.00 92.19 84 VAL A CA 1
ATOM 627 C C . VAL A 1 84 ? -2.160 3.816 13.136 1.00 92.19 84 VAL A C 1
ATOM 629 O O . VAL A 1 84 ? -1.584 4.163 12.104 1.00 92.19 84 VAL A O 1
ATOM 632 N N . ASP A 1 85 ? -1.624 2.937 13.983 1.00 94.38 85 ASP A N 1
ATOM 633 C CA . ASP A 1 85 ? -0.238 2.474 13.853 1.00 94.38 85 ASP A CA 1
ATOM 634 C C . ASP A 1 85 ? -0.026 1.619 12.590 1.00 94.38 85 ASP A C 1
ATOM 636 O O . ASP A 1 85 ? 0.929 1.876 11.846 1.00 94.38 85 ASP A O 1
ATOM 640 N N . PRO A 1 86 ? -0.911 0.654 12.248 1.00 96.38 86 PRO A N 1
ATOM 641 C CA . PRO A 1 86 ? -0.786 -0.069 10.987 1.00 96.38 86 PRO A CA 1
ATOM 642 C C . PRO A 1 86 ? -0.965 0.839 9.768 1.00 96.38 86 PRO A C 1
ATOM 644 O O . PRO A 1 86 ? -0.246 0.670 8.785 1.00 96.38 86 PRO A O 1
ATOM 647 N N . ALA A 1 87 ? -1.870 1.825 9.824 1.00 96.25 87 ALA A N 1
ATOM 648 C CA . ALA A 1 87 ? -2.051 2.787 8.735 1.00 96.25 87 ALA A CA 1
ATOM 649 C C . ALA A 1 87 ? -0.791 3.642 8.529 1.00 96.25 87 ALA A C 1
ATOM 651 O O . ALA A 1 87 ? -0.377 3.879 7.394 1.00 96.25 87 ALA A O 1
ATOM 652 N N . TYR A 1 88 ? -0.138 4.061 9.615 1.00 95.62 88 TYR A N 1
ATOM 653 C CA . TYR A 1 88 ? 1.152 4.745 9.570 1.00 95.62 88 TYR A CA 1
ATOM 654 C C . TYR A 1 88 ? 2.254 3.875 8.951 1.00 95.62 88 TYR A C 1
ATOM 656 O O . TYR A 1 88 ? 3.027 4.363 8.121 1.00 95.62 88 TYR A O 1
ATOM 664 N N . LEU A 1 89 ? 2.315 2.583 9.291 1.00 97.44 89 LEU A N 1
ATOM 665 C CA . LEU A 1 89 ? 3.303 1.679 8.703 1.00 97.44 89 LEU A CA 1
ATOM 666 C C . LEU A 1 89 ? 3.035 1.422 7.214 1.00 97.44 89 LEU A C 1
ATOM 668 O O . LEU A 1 89 ? 3.979 1.412 6.428 1.00 97.44 89 LEU A O 1
ATOM 672 N N . ILE A 1 90 ? 1.771 1.277 6.797 1.00 97.88 90 ILE A N 1
ATOM 673 C CA . ILE A 1 90 ? 1.442 1.199 5.366 1.00 97.88 90 ILE A CA 1
ATOM 674 C C . ILE A 1 90 ? 1.899 2.477 4.659 1.00 97.88 90 ILE A C 1
ATOM 676 O O . ILE A 1 90 ? 2.559 2.384 3.628 1.00 97.88 90 ILE A O 1
ATOM 680 N N . ARG A 1 91 ? 1.616 3.659 5.217 1.00 97.69 91 ARG A N 1
ATOM 681 C CA . ARG A 1 91 ? 2.035 4.929 4.613 1.00 97.69 91 ARG A CA 1
ATOM 682 C C . ARG A 1 91 ? 3.551 4.997 4.421 1.00 97.69 91 ARG A C 1
ATOM 684 O O . ARG A 1 91 ? 4.034 5.228 3.320 1.00 97.69 91 ARG A O 1
ATOM 691 N N . THR 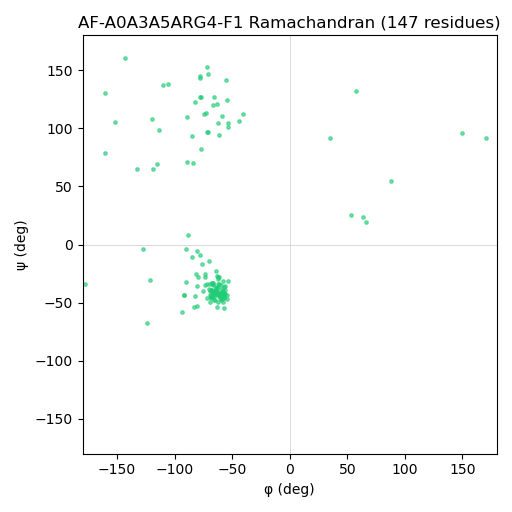A 1 92 ? 4.301 4.775 5.493 1.00 97.19 92 THR A N 1
ATOM 692 C CA . THR A 1 92 ? 5.745 5.043 5.510 1.00 97.19 92 THR A CA 1
ATOM 693 C C . THR A 1 92 ? 6.578 3.920 4.902 1.00 97.19 92 THR A C 1
ATOM 695 O O . THR A 1 92 ? 7.494 4.187 4.130 1.00 97.19 92 THR A O 1
ATOM 698 N N . PHE A 1 93 ? 6.275 2.662 5.227 1.00 97.81 93 PHE A N 1
ATOM 699 C CA . PHE A 1 93 ? 7.072 1.516 4.790 1.00 97.81 93 PHE A CA 1
ATOM 700 C C . PHE A 1 93 ? 6.567 0.917 3.477 1.00 97.81 93 PHE A C 1
ATOM 702 O O . PHE A 1 93 ? 7.364 0.607 2.595 1.00 97.81 93 PHE A O 1
ATOM 709 N N . ILE A 1 94 ? 5.250 0.766 3.316 1.00 98.25 94 ILE A N 1
ATOM 710 C CA . ILE A 1 94 ? 4.710 0.170 2.091 1.00 98.25 94 ILE A CA 1
ATOM 711 C C . ILE A 1 94 ? 4.654 1.206 0.967 1.00 98.25 94 ILE A C 1
ATOM 713 O O . ILE A 1 94 ? 5.212 0.975 -0.096 1.00 98.25 94 ILE A O 1
ATOM 717 N N . GLN A 1 95 ? 4.042 2.366 1.182 1.00 98.12 95 GLN A N 1
ATOM 718 C CA . GLN A 1 95 ? 3.784 3.312 0.092 1.00 98.12 95 GLN A CA 1
ATOM 719 C C . GLN A 1 95 ? 4.994 4.197 -0.216 1.00 98.12 95 GLN A C 1
ATOM 721 O O . GLN A 1 95 ? 5.453 4.250 -1.355 1.00 98.12 95 GLN A O 1
ATOM 726 N N . ASP A 1 96 ? 5.542 4.872 0.795 1.00 98.06 96 ASP A N 1
ATOM 727 C CA . ASP A 1 96 ? 6.635 5.830 0.592 1.00 98.06 96 ASP A CA 1
ATOM 728 C C . ASP A 1 96 ? 8.013 5.149 0.394 1.00 98.06 96 ASP A C 1
ATOM 730 O O . ASP A 1 96 ? 8.970 5.815 -0.005 1.00 98.06 96 ASP A O 1
ATOM 734 N N . TYR A 1 97 ? 8.115 3.828 0.607 1.00 97.75 97 TYR A N 1
ATOM 735 C CA . TYR A 1 97 ? 9.341 3.047 0.399 1.00 97.75 97 TYR A CA 1
ATOM 736 C C . TYR A 1 97 ? 9.155 1.862 -0.567 1.00 97.75 97 TYR A C 1
ATOM 738 O O . TYR A 1 97 ? 9.696 1.908 -1.670 1.00 97.75 97 TYR A O 1
ATOM 746 N N . HIS A 1 98 ? 8.386 0.826 -0.217 1.00 97.81 98 HIS A N 1
ATOM 747 C CA . HIS A 1 98 ? 8.289 -0.394 -1.035 1.00 97.81 98 HIS A CA 1
ATOM 748 C C . HIS A 1 98 ? 7.698 -0.142 -2.436 1.00 97.81 98 HIS A C 1
ATOM 750 O O . HIS A 1 98 ? 8.333 -0.436 -3.449 1.00 97.81 98 HIS A O 1
ATOM 756 N N . GLU A 1 99 ? 6.521 0.482 -2.518 1.00 98.38 99 GLU A N 1
ATOM 757 C CA . GLU A 1 99 ? 5.887 0.848 -3.790 1.00 98.38 99 GLU A CA 1
ATOM 758 C C . GLU A 1 99 ? 6.778 1.799 -4.598 1.00 98.38 99 GLU A C 1
ATOM 760 O O . GLU A 1 99 ? 6.836 1.711 -5.825 1.00 98.38 99 GLU A O 1
ATOM 765 N N . LYS A 1 100 ? 7.511 2.694 -3.922 1.00 98.12 100 LYS A N 1
ATOM 766 C CA . LYS A 1 100 ? 8.475 3.585 -4.571 1.00 98.12 100 LYS A CA 1
ATOM 767 C C . LYS A 1 100 ? 9.620 2.826 -5.232 1.00 98.12 100 LYS A C 1
ATOM 769 O O . LYS A 1 100 ? 9.970 3.148 -6.366 1.00 98.12 100 LYS A O 1
ATOM 774 N N . LEU A 1 101 ? 10.157 1.786 -4.590 1.00 97.19 101 LEU A N 1
ATOM 775 C CA . LEU A 1 101 ? 11.170 0.929 -5.209 1.00 97.19 101 LEU A CA 1
ATOM 776 C C . LEU A 1 101 ? 10.646 0.267 -6.487 1.00 97.19 101 LEU A C 1
ATOM 778 O O . LEU A 1 101 ? 11.350 0.213 -7.501 1.00 97.19 101 LEU A O 1
ATOM 782 N N . GLU A 1 102 ? 9.401 -0.205 -6.471 1.00 98.25 102 GLU A N 1
ATOM 783 C CA . GLU A 1 102 ? 8.781 -0.783 -7.660 1.00 98.25 102 GLU A CA 1
ATOM 784 C C . GLU A 1 102 ? 8.592 0.254 -8.772 1.00 98.25 102 GLU A C 1
ATOM 786 O O . GLU A 1 102 ? 8.976 0.013 -9.922 1.00 98.25 102 GLU A O 1
ATOM 791 N N . GLU A 1 103 ? 8.050 1.423 -8.429 1.00 98.56 103 GLU A N 1
ATOM 792 C CA . GLU A 1 103 ? 7.763 2.511 -9.363 1.00 98.56 103 GLU A CA 1
ATOM 793 C C . GLU A 1 103 ? 9.013 3.078 -10.037 1.00 98.56 103 GLU A C 1
ATOM 795 O O . GLU A 1 103 ? 8.946 3.403 -11.231 1.00 98.56 103 GLU A O 1
ATOM 800 N N . ASP A 1 104 ? 10.115 3.169 -9.289 1.00 97.94 104 ASP A N 1
ATOM 801 C CA . ASP A 1 104 ? 11.362 3.799 -9.720 1.00 97.94 104 ASP A CA 1
ATOM 802 C C . ASP A 1 104 ? 12.316 2.803 -10.402 1.00 97.94 104 ASP A C 1
ATOM 804 O O . ASP A 1 104 ? 13.041 3.179 -11.328 1.00 97.94 104 ASP A O 1
ATOM 808 N N . TYR A 1 105 ? 12.314 1.521 -10.005 1.00 96.56 105 TYR A N 1
ATOM 809 C CA . TYR A 1 105 ? 13.322 0.552 -10.469 1.00 9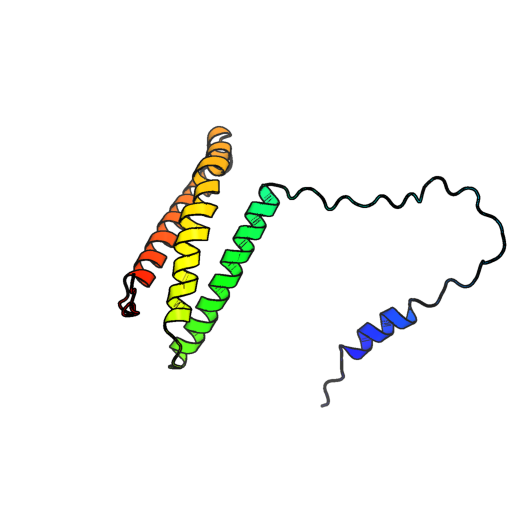6.56 105 TYR A CA 1
ATOM 810 C C . TYR A 1 105 ? 12.767 -0.678 -11.190 1.00 96.56 105 TYR A C 1
ATOM 812 O O . TYR A 1 105 ? 13.455 -1.222 -12.065 1.00 96.56 105 TYR A O 1
ATOM 820 N N . VAL A 1 106 ? 11.558 -1.136 -10.855 1.00 96.88 106 VAL A N 1
ATOM 821 C CA . VAL A 1 106 ? 10.983 -2.373 -11.410 1.00 96.88 106 VAL A CA 1
ATOM 822 C C . VAL A 1 106 ? 10.124 -2.064 -12.631 1.00 96.88 106 VAL A C 1
ATOM 824 O O . VAL A 1 106 ? 10.411 -2.543 -13.732 1.00 96.88 106 VAL A O 1
ATOM 827 N N . PHE A 1 107 ? 9.106 -1.220 -12.473 1.00 98.56 107 PHE A N 1
ATOM 828 C CA . PHE A 1 107 ? 8.146 -0.876 -13.523 1.00 98.56 107 PHE A CA 1
ATOM 829 C C . PHE A 1 107 ? 8.806 -0.319 -14.795 1.00 98.56 107 PHE A C 1
ATOM 831 O O . PHE A 1 107 ? 8.477 -0.815 -15.881 1.00 98.56 107 PHE A O 1
ATOM 838 N N . PRO A 1 108 ? 9.813 0.580 -14.722 1.00 98.56 108 PRO A N 1
ATOM 839 C CA . PRO A 1 108 ? 10.458 1.107 -15.924 1.00 98.56 108 PRO A CA 1
ATOM 840 C C . PRO A 1 108 ? 11.152 0.032 -16.770 1.00 98.56 108 PRO A C 1
ATOM 842 O O . PRO A 1 108 ? 11.264 0.173 -17.988 1.00 98.56 108 PRO A O 1
ATOM 845 N N . ARG A 1 109 ? 11.613 -1.072 -16.161 1.00 97.75 109 ARG A N 1
ATOM 846 C CA . ARG A 1 109 ? 12.249 -2.177 -16.899 1.00 97.75 109 ARG A CA 1
ATOM 847 C C . ARG A 1 109 ? 11.240 -2.933 -17.756 1.00 97.75 109 ARG A C 1
ATOM 849 O O . ARG A 1 109 ? 11.555 -3.278 -18.894 1.00 97.75 109 ARG A O 1
ATOM 856 N N . PHE A 1 110 ? 10.037 -3.161 -17.233 1.00 98.44 110 PHE A N 1
ATOM 857 C CA . PHE A 1 110 ? 8.941 -3.781 -17.978 1.00 98.44 110 PHE A CA 1
ATOM 858 C C . PHE A 1 110 ? 8.461 -2.876 -19.114 1.00 98.44 110 PHE A C 1
ATOM 860 O O . PHE A 1 110 ? 8.320 -3.334 -20.250 1.00 98.44 110 PHE A O 1
ATOM 867 N N . GLU A 1 111 ? 8.322 -1.578 -18.839 1.00 98.25 111 GLU A N 1
ATOM 868 C CA . GLU A 1 111 ? 7.926 -0.576 -19.832 1.00 98.25 111 GLU A CA 1
ATOM 869 C C . GLU A 1 111 ? 8.948 -0.457 -20.966 1.00 98.25 111 GLU A C 1
ATOM 871 O O . GLU A 1 111 ? 8.583 -0.588 -22.136 1.00 98.25 111 GLU A O 1
ATOM 876 N N . LYS A 1 112 ? 10.240 -0.326 -20.641 1.00 98.19 112 LYS A N 1
ATOM 877 C CA . LYS A 1 112 ? 11.324 -0.271 -21.634 1.00 98.19 112 LYS A CA 1
ATOM 878 C C . LYS A 1 112 ? 11.416 -1.545 -22.477 1.00 98.19 112 LYS A C 1
ATOM 880 O O . LYS A 1 112 ? 11.773 -1.478 -23.650 1.00 98.19 112 LYS A O 1
ATOM 885 N N . ALA A 1 113 ? 11.106 -2.701 -21.892 1.00 98.19 113 ALA A N 1
ATOM 886 C CA . ALA A 1 113 ? 11.084 -3.976 -22.601 1.00 98.19 113 ALA A CA 1
ATOM 887 C C . ALA A 1 113 ? 9.796 -4.208 -23.413 1.00 98.19 113 ALA A C 1
ATOM 889 O O . ALA A 1 113 ? 9.699 -5.228 -24.095 1.00 98.19 113 ALA A O 1
ATOM 890 N N . GLY A 1 114 ? 8.796 -3.321 -23.316 1.00 98.12 114 GLY A N 1
ATOM 891 C CA . GLY A 1 114 ? 7.490 -3.503 -23.950 1.00 98.12 114 GLY A CA 1
ATOM 892 C C . GLY A 1 114 ? 6.710 -4.709 -23.415 1.00 98.12 114 GLY A C 1
ATOM 893 O O . GLY A 1 114 ? 5.865 -5.258 -24.119 1.00 98.12 114 GLY A O 1
ATOM 894 N N . LYS A 1 115 ? 6.999 -5.162 -22.188 1.00 98.31 115 LYS A N 1
ATOM 895 C CA . LYS A 1 115 ? 6.379 -6.346 -21.574 1.00 98.31 115 LYS A CA 1
ATOM 896 C C . LYS A 1 115 ? 5.459 -5.931 -20.440 1.00 98.31 115 LYS A C 1
ATOM 898 O O . LYS A 1 115 ? 5.838 -5.109 -19.621 1.00 98.31 115 LYS A O 1
ATOM 903 N N . LEU A 1 116 ? 4.277 -6.548 -20.360 1.00 98.12 116 LEU A N 1
ATOM 904 C CA . LEU A 1 116 ? 3.326 -6.355 -19.253 1.00 98.12 116 LEU A CA 1
ATOM 905 C C . LEU A 1 116 ? 2.968 -4.879 -18.981 1.00 98.12 116 LEU A C 1
ATOM 907 O O . LEU A 1 116 ? 2.565 -4.532 -17.875 1.00 98.12 116 LEU A O 1
ATOM 911 N N . THR A 1 117 ? 3.073 -4.003 -19.983 1.00 98.31 117 THR A N 1
ATOM 912 C CA . THR A 1 117 ? 2.835 -2.557 -19.836 1.00 98.31 117 THR A CA 1
ATOM 913 C C . THR A 1 117 ? 1.431 -2.260 -19.317 1.00 98.31 117 THR A C 1
ATOM 915 O O . THR A 1 117 ? 1.265 -1.442 -18.421 1.00 98.31 117 THR A O 1
ATOM 918 N N . GLY A 1 118 ? 0.420 -2.989 -19.802 1.00 98.62 118 GLY A N 1
ATOM 919 C CA . GLY A 1 118 ? -0.948 -2.885 -19.291 1.00 98.62 118 GLY A CA 1
ATOM 920 C C . GLY A 1 118 ? -1.061 -3.210 -17.796 1.00 98.62 118 GLY A C 1
ATOM 921 O O . GLY A 1 118 ? -1.766 -2.504 -17.078 1.00 98.62 118 GLY A O 1
ATOM 922 N N . LEU A 1 119 ? -0.331 -4.224 -17.315 1.00 98.69 119 LEU A N 1
ATOM 923 C CA . LEU A 1 119 ? -0.304 -4.588 -15.896 1.00 98.69 119 LEU A CA 1
ATOM 924 C C . LEU A 1 119 ? 0.400 -3.513 -15.063 1.00 98.69 119 LEU A C 1
ATOM 926 O O . LEU A 1 119 ? -0.149 -3.095 -14.053 1.00 98.69 119 LEU A O 1
ATOM 930 N N . VAL A 1 120 ? 1.550 -3.005 -15.513 1.00 98.75 120 VAL A N 1
ATOM 931 C CA . VAL A 1 120 ? 2.250 -1.898 -14.834 1.00 98.75 120 VAL A CA 1
ATOM 932 C C . VAL A 1 120 ? 1.322 -0.694 -14.645 1.00 98.75 120 VAL A C 1
ATOM 934 O O . VAL A 1 120 ? 1.251 -0.120 -13.562 1.00 98.75 120 VAL A O 1
ATOM 937 N N . GLN A 1 121 ? 0.538 -0.347 -15.667 1.00 98.69 121 GLN A N 1
ATOM 938 C CA . GLN A 1 121 ? -0.427 0.750 -15.571 1.00 98.69 121 GLN A CA 1
ATOM 939 C C . GLN A 1 121 ? -1.568 0.461 -14.584 1.00 98.69 121 GLN A C 1
ATOM 941 O O . GLN A 1 121 ? -2.068 1.382 -13.940 1.00 98.69 121 GLN A O 1
ATOM 946 N N . VAL A 1 122 ? -1.994 -0.799 -14.446 1.00 98.81 122 VAL A N 1
ATOM 947 C CA . VAL A 1 122 ? -2.949 -1.204 -13.400 1.00 98.81 122 VAL A CA 1
ATOM 948 C C . VAL A 1 122 ? -2.324 -1.053 -12.014 1.00 98.81 122 VAL A C 1
ATOM 950 O O . VAL A 1 122 ? -2.950 -0.432 -11.160 1.00 98.81 122 VAL A O 1
ATOM 953 N N . LEU A 1 123 ? -1.101 -1.545 -11.806 1.00 98.62 123 LEU A N 1
ATOM 954 C CA . LEU A 1 123 ? -0.411 -1.488 -10.512 1.00 98.62 123 LEU A CA 1
ATOM 955 C C . LEU A 1 123 ? -0.190 -0.044 -10.048 1.00 98.62 123 LEU A C 1
ATOM 957 O O . LEU A 1 123 ? -0.545 0.294 -8.926 1.00 98.62 123 LEU A O 1
ATOM 961 N N . ARG A 1 124 ? 0.246 0.858 -10.938 1.00 98.69 124 ARG A N 1
ATOM 962 C CA . ARG A 1 124 ? 0.362 2.295 -10.617 1.00 98.69 124 ARG A CA 1
ATOM 963 C C . ARG A 1 124 ? -0.966 2.901 -10.150 1.00 98.69 124 ARG A C 1
ATOM 965 O O . ARG A 1 124 ? -0.997 3.663 -9.188 1.00 98.69 124 ARG A O 1
ATOM 972 N N . ARG A 1 125 ? -2.082 2.551 -10.805 1.00 98.75 125 ARG A N 1
ATOM 973 C CA . ARG A 1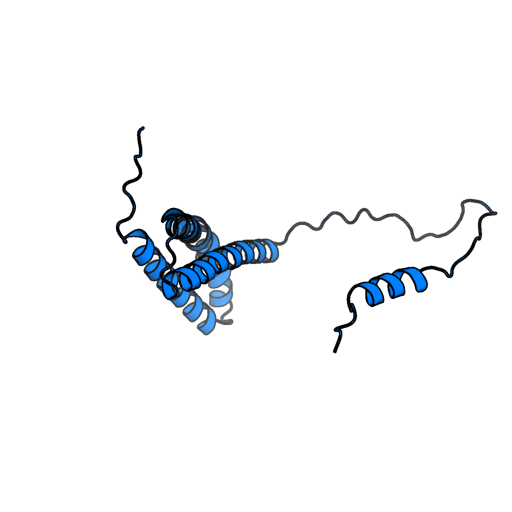 125 ? -3.419 2.990 -10.364 1.00 98.75 125 ARG A CA 1
ATOM 974 C C . ARG A 1 125 ? -3.814 2.379 -9.021 1.00 98.75 125 ARG A C 1
ATOM 976 O O . ARG A 1 125 ? -4.512 3.037 -8.256 1.00 98.75 125 ARG A O 1
ATOM 983 N N . GLN A 1 126 ? -3.396 1.147 -8.740 1.00 98.62 126 GLN A N 1
ATOM 984 C CA . GLN A 1 126 ? -3.639 0.498 -7.453 1.00 98.62 126 GLN A CA 1
ATOM 985 C C . GLN A 1 126 ? -2.834 1.153 -6.326 1.00 98.62 126 GLN A C 1
ATOM 987 O O . GLN A 1 126 ? -3.427 1.444 -5.293 1.00 98.62 126 GLN A O 1
ATOM 992 N N . HIS A 1 127 ? -1.558 1.486 -6.538 1.00 98.62 127 HIS A N 1
ATOM 993 C CA . HIS A 1 127 ? -0.747 2.243 -5.571 1.00 98.62 127 HIS A CA 1
ATOM 994 C C . HIS A 1 127 ? -1.388 3.601 -5.248 1.00 98.62 127 HIS A C 1
ATOM 996 O O . HIS A 1 127 ? -1.630 3.942 -4.092 1.00 98.62 127 HIS A O 1
ATOM 1002 N N . GLU A 1 128 ? -1.773 4.355 -6.282 1.00 98.50 128 GLU A N 1
ATOM 1003 C CA . GLU A 1 128 ? -2.482 5.634 -6.148 1.00 98.50 128 GLU A CA 1
ATOM 1004 C C . GLU A 1 128 ? -3.792 5.499 -5.347 1.00 98.50 128 GLU A C 1
ATOM 1006 O O . GLU A 1 128 ? -4.099 6.330 -4.489 1.00 98.50 128 GLU A O 1
ATOM 1011 N N . ALA A 1 129 ? -4.581 4.455 -5.617 1.00 98.25 129 ALA A N 1
ATOM 1012 C CA . ALA A 1 129 ? -5.812 4.185 -4.879 1.00 98.25 129 ALA A CA 1
ATOM 1013 C C . ALA A 1 129 ? -5.533 3.812 -3.413 1.00 98.25 129 ALA A C 1
ATOM 1015 O O . ALA A 1 129 ? -6.230 4.292 -2.518 1.00 98.25 129 ALA A O 1
ATOM 1016 N N . GLY A 1 130 ? -4.495 3.010 -3.164 1.00 97.19 130 GLY A N 1
ATOM 1017 C CA . GLY A 1 130 ? -4.042 2.649 -1.824 1.00 97.19 130 GLY A CA 1
ATOM 1018 C C . GLY A 1 130 ? -3.646 3.872 -0.997 1.00 97.19 130 GLY A C 1
ATOM 1019 O O . GLY A 1 130 ? -4.069 3.995 0.152 1.00 97.19 130 GLY A O 1
ATOM 1020 N N . ARG A 1 131 ? -2.910 4.824 -1.585 1.00 97.69 131 ARG A N 1
ATOM 1021 C CA . ARG A 1 131 ? -2.529 6.085 -0.917 1.00 97.69 131 ARG A CA 1
ATOM 1022 C C . ARG A 1 131 ? -3.747 6.888 -0.487 1.00 97.69 131 ARG A C 1
ATOM 1024 O O . ARG A 1 131 ? -3.860 7.250 0.677 1.00 97.69 131 ARG A O 1
ATOM 1031 N N . LYS A 1 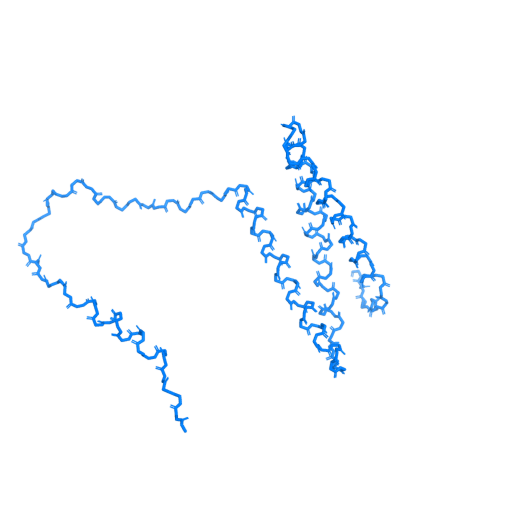132 ? -4.720 7.060 -1.387 1.00 96.94 132 LYS A N 1
ATOM 1032 C CA . LYS A 1 132 ? -5.977 7.769 -1.081 1.00 96.94 132 LYS A CA 1
ATOM 1033 C C . LYS A 1 132 ? -6.747 7.122 0.069 1.00 96.94 132 LYS A C 1
ATOM 1035 O O . LYS A 1 132 ? -7.327 7.832 0.886 1.00 96.94 132 LYS A O 1
ATOM 1040 N N . MET A 1 133 ? -6.750 5.790 0.142 1.00 94.81 133 MET A N 1
ATOM 1041 C CA . MET A 1 133 ? -7.395 5.066 1.240 1.00 94.81 133 MET A CA 1
ATOM 1042 C C . MET A 1 133 ? -6.687 5.314 2.578 1.00 94.81 133 MET A C 1
ATOM 1044 O O . MET A 1 133 ? -7.344 5.581 3.581 1.00 94.81 133 MET A O 1
ATOM 1048 N N . ILE A 1 134 ? -5.354 5.251 2.607 1.00 94.88 134 ILE A N 1
ATOM 1049 C CA . ILE A 1 134 ? -4.591 5.479 3.842 1.00 94.88 134 ILE A CA 1
ATOM 1050 C C . ILE A 1 134 ? -4.680 6.935 4.299 1.00 94.88 134 ILE A C 1
ATOM 1052 O O . ILE A 1 134 ? -4.872 7.177 5.490 1.00 94.88 134 ILE A O 1
ATOM 1056 N N . ASP A 1 135 ? -4.650 7.894 3.373 1.00 92.94 135 ASP A N 1
ATOM 1057 C CA . ASP A 1 135 ? -4.843 9.312 3.688 1.00 92.94 135 ASP A CA 1
ATOM 1058 C C . ASP A 1 135 ? -6.206 9.544 4.367 1.00 92.94 135 ASP A C 1
ATOM 1060 O O . ASP A 1 135 ? -6.297 10.254 5.368 1.00 92.94 135 ASP A O 1
ATOM 1064 N N . PHE A 1 136 ? -7.267 8.880 3.895 1.00 90.88 136 PHE A N 1
ATOM 1065 C CA . PHE A 1 136 ? -8.587 8.934 4.532 1.00 90.88 136 PHE A CA 1
ATOM 1066 C C . PHE A 1 136 ? -8.580 8.391 5.974 1.00 90.88 136 PHE A C 1
ATOM 1068 O O . PHE A 1 136 ? -9.179 8.996 6.871 1.00 90.88 136 PHE A O 1
ATOM 1075 N N . LEU A 1 137 ? -7.881 7.278 6.220 1.00 87.50 137 LEU A N 1
ATOM 1076 C CA . LEU A 1 137 ? -7.766 6.695 7.561 1.00 87.50 137 LEU A CA 1
ATOM 1077 C C . LEU A 1 137 ? -6.970 7.591 8.520 1.00 87.50 137 LEU A C 1
ATOM 1079 O O . LEU A 1 137 ? -7.310 7.664 9.697 1.00 87.50 137 LEU A O 1
ATOM 1083 N N . GLN A 1 138 ? -5.955 8.303 8.026 1.00 81.50 138 GLN A N 1
ATOM 1084 C CA . GLN A 1 138 ? -5.118 9.190 8.842 1.00 81.50 138 GLN A CA 1
ATOM 1085 C C . GLN A 1 138 ? -5.757 10.558 9.129 1.00 81.50 138 GLN A C 1
ATOM 1087 O O . GLN A 1 138 ? -5.476 11.155 10.165 1.00 81.50 138 GLN A O 1
ATOM 1092 N N . ILE A 1 139 ? -6.635 11.056 8.252 1.00 64.81 139 ILE A N 1
ATOM 1093 C CA . ILE A 1 139 ? -7.364 12.326 8.449 1.00 64.81 139 ILE A CA 1
ATOM 1094 C C . ILE A 1 139 ? -8.519 12.172 9.460 1.00 64.81 139 ILE A C 1
ATOM 1096 O O . ILE A 1 139 ? -9.015 13.163 10.001 1.00 64.81 139 ILE A O 1
ATOM 1100 N N . SER A 1 140 ? -8.947 10.942 9.757 1.00 55.62 140 SER A N 1
ATOM 1101 C CA . SER A 1 140 ? -10.025 10.689 10.715 1.00 55.62 140 SER A CA 1
ATOM 1102 C C . SER A 1 140 ? -9.591 11.078 12.145 1.00 55.62 140 SER A C 1
ATOM 1104 O O . SER A 1 140 ? -8.611 10.537 12.660 1.00 55.62 140 SER A O 1
ATOM 1106 N N . PRO A 1 141 ? -10.280 12.024 12.816 1.00 47.06 141 PRO A N 1
ATOM 1107 C CA . PRO A 1 141 ? -9.792 12.647 14.042 1.00 47.06 141 PRO A CA 1
ATOM 1108 C C . PRO A 1 141 ? -9.849 11.681 15.233 1.00 47.06 141 PRO A C 1
ATOM 1110 O O . PRO A 1 141 ? -10.869 11.546 15.904 1.00 47.06 141 PRO A O 1
ATOM 1113 N N . GLY A 1 142 ? -8.712 11.041 15.507 1.00 47.62 142 GLY A N 1
ATOM 1114 C CA . GLY A 1 142 ? -8.381 10.384 16.777 1.00 47.62 142 GLY A CA 1
ATOM 1115 C C . GLY A 1 142 ? -7.034 10.830 17.365 1.00 47.62 142 GLY A C 1
ATOM 1116 O O . GLY A 1 142 ? -6.685 10.437 18.474 1.00 47.62 142 GLY A O 1
ATOM 1117 N N . SER A 1 143 ? -6.276 11.683 16.666 1.00 49.62 143 SER A N 1
ATOM 1118 C CA . SER A 1 143 ? -4.947 12.137 17.084 1.00 49.62 143 SER A CA 1
ATOM 1119 C C . SER A 1 143 ? -5.018 13.324 18.053 1.00 49.62 143 SER A C 1
ATOM 1121 O O . SER A 1 143 ? -4.643 14.445 17.719 1.00 49.62 143 SER A O 1
ATOM 1123 N N . ASN A 1 144 ? -5.486 13.082 19.275 1.00 47.09 144 ASN A N 1
ATOM 1124 C CA . ASN A 1 144 ? -5.121 13.905 20.430 1.00 47.09 144 ASN A CA 1
ATOM 1125 C C . ASN A 1 144 ? -4.334 13.028 21.414 1.00 47.09 144 ASN A C 1
ATOM 1127 O O . ASN A 1 144 ? -4.809 12.674 22.488 1.00 47.09 144 ASN A O 1
ATOM 1131 N N . GLY A 1 145 ? -3.117 12.662 21.008 1.00 42.03 145 GLY A N 1
ATOM 1132 C CA . GLY A 1 145 ? -2.100 12.047 21.854 1.00 42.03 145 GLY A CA 1
ATOM 1133 C C . GLY A 1 145 ? -0.879 12.957 21.872 1.00 42.03 145 GLY A C 1
ATOM 1134 O O . GLY A 1 145 ? -0.205 13.123 20.863 1.00 42.03 145 GLY A O 1
ATOM 1135 N N . SER A 1 146 ? -0.659 13.604 23.008 1.00 44.75 146 SER A N 1
ATOM 1136 C CA . SER A 1 146 ? 0.373 14.598 23.299 1.00 44.75 146 SER A CA 1
ATOM 1137 C C . SER A 1 146 ? 1.775 14.245 22.785 1.00 44.75 146 SER A C 1
ATOM 1139 O O . SER A 1 146 ? 2.498 13.473 23.415 1.00 44.75 146 SER A O 1
ATOM 1141 N N . GLY A 1 147 ? 2.208 14.917 21.719 1.00 40.72 147 GLY A N 1
ATOM 1142 C CA . GLY A 1 147 ? 3.622 15.207 21.517 1.00 40.72 147 GLY A CA 1
ATOM 1143 C C . GLY A 1 147 ? 4.043 16.292 22.507 1.00 40.72 147 GLY A C 1
ATOM 1144 O O . GLY A 1 147 ? 3.565 17.424 22.431 1.00 40.72 147 GLY A O 1
ATOM 1145 N N . LYS A 1 148 ? 4.909 15.948 23.459 1.00 33.16 148 LYS A N 1
ATOM 1146 C CA . LYS A 1 148 ? 5.729 16.928 24.180 1.00 33.16 148 LYS A CA 1
ATOM 1147 C C . LYS A 1 148 ? 7.164 16.796 23.642 1.00 33.16 148 LYS A C 1
ATOM 1149 O O . LYS A 1 148 ? 7.555 15.656 23.395 1.00 33.16 148 LYS A O 1
ATOM 1154 N N . PRO A 1 149 ? 7.877 17.916 23.398 1.00 47.56 149 PRO A N 1
ATOM 1155 C CA . PRO A 1 149 ? 9.211 17.920 22.790 1.00 47.56 149 PRO A CA 1
ATOM 1156 C C . PRO A 1 149 ? 10.246 17.111 23.568 1.00 47.56 149 PRO A C 1
ATOM 1158 O O . PRO A 1 149 ? 10.101 17.005 24.810 1.00 47.56 149 PRO A O 1
#

Secondary structure (DSSP, 8-state):
-----HHHHHHHHHHHHT--------S-S---TT--------PPPPHHHHHHHHHHHHHHHHHHHHHHHHHHHTT----THHHHHHHHHIIIIIIIIIIHHIIIIIHHHHHHTTSSHHHHHHHHHHHHHHHHHHHHHHHSS--------